Protein AF-A0A9N8LXA1-F1 (afdb_monomer_lite)

Radius of gyration: 30.01 Å; chains: 1; bounding box: 49×20×101 Å

Organism: NCBI:txid157183

pLDDT: mean 71.83, std 17.58, range [32.91, 92.0]

Foldseek 3Di:
DDDDDDDDDDDDDDPDDDPPPPPPPPPCPVLPQDADDLVQLAADQPDPVCVVVSVVSLVVQVVVDDDPNSVVNSVVSVQVRYDHPRNVVD

Structure (mmCIF, N/CA/C/O backbone):
data_AF-A0A9N8LXA1-F1
#
_entry.id   AF-A0A9N8LXA1-F1
#
loop_
_atom_site.group_PDB
_atom_site.id
_atom_site.type_symbol
_atom_site.label_atom_id
_atom_site.label_alt_id
_atom_site.label_comp_id
_atom_site.label_asym_id
_atom_site.label_entity_id
_atom_site.label_seq_id
_atom_site.pdbx_PDB_ins_code
_atom_site.Cartn_x
_atom_site.Cartn_y
_atom_site.Cartn_z
_atom_site.occupancy
_atom_site.B_iso_or_equiv
_atom_site.auth_seq_id
_ato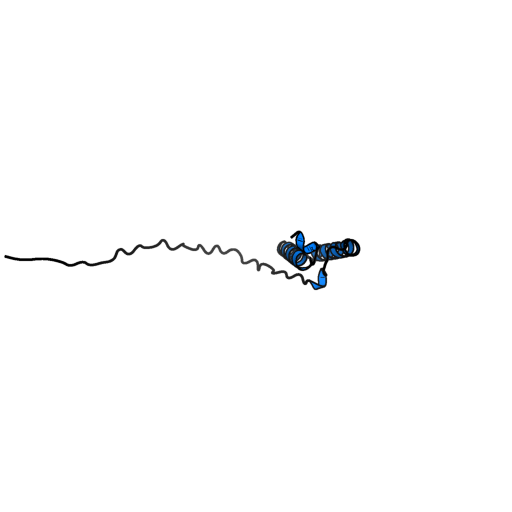m_site.auth_comp_id
_atom_site.auth_asym_id
_atom_site.auth_atom_id
_atom_site.pdbx_PDB_model_num
ATOM 1 N N . MET A 1 1 ? -31.967 -16.871 -84.313 1.00 45.66 1 MET A N 1
ATOM 2 C CA . MET A 1 1 ? -30.784 -17.642 -83.872 1.00 45.66 1 MET A CA 1
ATOM 3 C C . MET A 1 1 ? -30.115 -16.794 -82.785 1.00 45.66 1 MET A C 1
ATOM 5 O O . MET A 1 1 ? -29.632 -15.730 -83.125 1.00 45.66 1 MET A O 1
ATOM 9 N N . VAL A 1 2 ? -30.459 -16.936 -81.491 1.00 35.91 2 VAL A N 1
ATOM 10 C CA . VAL A 1 2 ? -29.977 -17.953 -80.510 1.00 35.91 2 VAL A CA 1
ATOM 11 C C . VAL A 1 2 ? -28.442 -17.858 -80.362 1.00 35.91 2 VAL A C 1
ATOM 13 O O . VAL A 1 2 ? -27.799 -17.981 -81.391 1.00 35.91 2 VAL 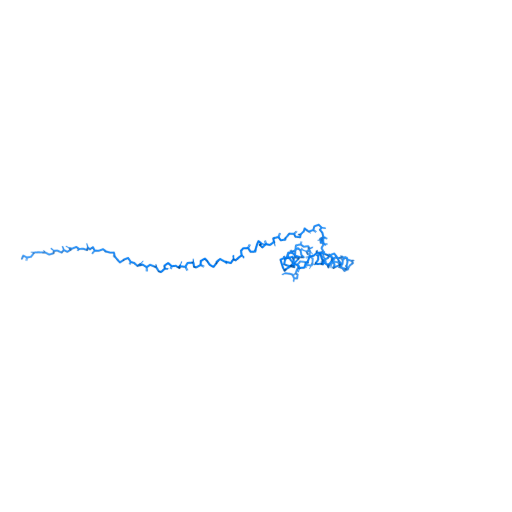A O 1
ATOM 16 N N . MET A 1 3 ? -27.747 -17.685 -79.219 1.00 32.91 3 MET A N 1
ATOM 17 C CA . MET A 1 3 ? -27.985 -17.514 -77.762 1.00 32.91 3 MET A CA 1
ATOM 18 C C . MET A 1 3 ? -26.610 -17.172 -77.079 1.00 32.91 3 MET A C 1
ATOM 20 O O . MET A 1 3 ? -25.605 -17.629 -77.600 1.00 32.91 3 MET A O 1
ATOM 24 N N . ARG A 1 4 ? -26.605 -16.411 -75.950 1.00 39.16 4 ARG A N 1
ATOM 25 C CA . ARG A 1 4 ? -25.887 -16.545 -74.618 1.00 39.16 4 ARG A CA 1
ATOM 26 C C . ARG A 1 4 ? -24.419 -17.079 -74.522 1.00 39.16 4 ARG A C 1
ATOM 28 O O . ARG A 1 4 ? -24.035 -17.875 -75.352 1.00 39.16 4 ARG A O 1
ATOM 35 N N . VAL A 1 5 ? -23.560 -16.892 -73.494 1.00 43.03 5 VAL A N 1
ATOM 36 C CA . VAL A 1 5 ? -23.339 -16.068 -72.264 1.00 43.03 5 VAL A CA 1
ATOM 37 C C . VAL A 1 5 ? -22.005 -16.568 -71.596 1.00 43.03 5 VAL A C 1
ATOM 39 O O . VAL A 1 5 ? -21.583 -17.675 -71.913 1.00 43.03 5 VAL A O 1
ATOM 42 N N . THR A 1 6 ? -21.431 -15.815 -70.628 1.00 43.81 6 THR A N 1
ATOM 43 C CA . THR A 1 6 ? -20.386 -16.145 -69.588 1.00 43.81 6 THR A CA 1
ATOM 44 C C . THR A 1 6 ? -18.947 -16.472 -70.060 1.00 43.81 6 THR A C 1
ATOM 46 O O . THR A 1 6 ? -18.766 -17.119 -71.077 1.00 43.81 6 THR A O 1
ATOM 49 N N . SER A 1 7 ? -17.863 -16.014 -69.409 1.00 41.31 7 SER A N 1
ATOM 50 C CA . SER A 1 7 ? -17.493 -16.369 -68.026 1.00 41.31 7 SER A CA 1
ATOM 51 C C . SER A 1 7 ? -16.493 -15.428 -67.340 1.00 41.31 7 SER A C 1
ATOM 53 O O . SER A 1 7 ? -15.633 -14.808 -67.955 1.00 41.31 7 SER A O 1
ATOM 55 N N . THR A 1 8 ? -16.654 -15.412 -66.018 1.00 49.00 8 THR A N 1
ATOM 56 C CA . THR A 1 8 ? -15.900 -14.754 -64.946 1.00 49.00 8 THR A CA 1
ATOM 57 C C . THR A 1 8 ? -14.475 -15.305 -64.773 1.00 49.00 8 THR A C 1
ATOM 59 O O . THR A 1 8 ? -14.268 -16.497 -64.985 1.00 49.00 8 THR A O 1
ATOM 62 N N . THR A 1 9 ? -13.530 -14.476 -64.308 1.00 55.34 9 THR A N 1
ATOM 63 C CA . THR A 1 9 ? -12.373 -14.842 -63.452 1.00 55.34 9 THR A CA 1
ATOM 64 C C . THR A 1 9 ? -11.594 -13.558 -63.104 1.00 55.34 9 THR A C 1
ATOM 66 O O . THR A 1 9 ? -11.474 -12.700 -63.969 1.00 55.34 9 THR A O 1
ATOM 69 N N . SER A 1 10 ? -10.992 -13.282 -61.947 1.00 46.81 10 SER A N 1
ATOM 70 C CA . SER A 1 10 ? -11.105 -13.668 -60.533 1.00 46.81 10 SER A CA 1
ATOM 71 C C . SER A 1 10 ? -10.179 -12.693 -59.780 1.00 46.81 10 SER A C 1
ATOM 73 O O . SER A 1 10 ? -9.108 -12.380 -60.287 1.00 46.81 10 SER A O 1
ATOM 75 N N . GLY A 1 11 ? -10.545 -12.289 -58.560 1.00 48.75 11 GLY A N 1
ATOM 76 C CA . GLY A 1 11 ? -9.578 -12.015 -57.486 1.00 48.75 11 GLY A CA 1
ATOM 77 C C . GLY A 1 11 ? -8.879 -10.652 -57.466 1.00 48.75 11 GLY A C 1
ATOM 78 O O . GLY A 1 11 ? -7.790 -10.485 -58.001 1.00 48.75 11 GLY A O 1
ATOM 79 N N . VAL A 1 12 ? -9.459 -9.714 -56.716 1.00 46.66 12 VAL A N 1
ATOM 80 C CA . VAL A 1 12 ? -8.739 -8.588 -56.109 1.00 46.66 12 VAL A CA 1
ATOM 81 C C . VAL A 1 12 ? -7.924 -9.116 -54.921 1.00 46.66 12 VAL A C 1
ATOM 83 O O 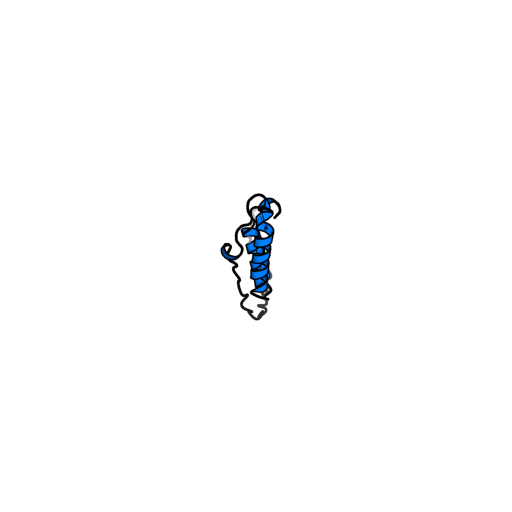. VAL A 1 12 ? -8.496 -9.635 -53.965 1.00 46.66 12 VAL A O 1
ATOM 86 N N . SER A 1 13 ? -6.597 -9.002 -54.972 1.00 48.81 13 SER A N 1
ATOM 87 C CA . SER A 1 13 ? -5.737 -9.200 -53.800 1.00 48.81 13 SER A CA 1
ATOM 88 C C . SER A 1 13 ? -5.439 -7.838 -53.190 1.00 48.81 13 SER A C 1
ATOM 90 O O . SER A 1 13 ? -4.648 -7.060 -53.716 1.00 48.81 13 SER A O 1
ATOM 92 N N . THR A 1 14 ? -6.119 -7.541 -52.089 1.00 45.00 14 THR A N 1
ATOM 93 C CA . THR A 1 14 ? -5.809 -6.425 -51.199 1.00 45.00 14 THR A CA 1
ATOM 94 C C . THR A 1 14 ? -4.501 -6.743 -50.475 1.00 45.00 14 THR A C 1
ATOM 96 O O . THR A 1 14 ? -4.483 -7.536 -49.536 1.00 45.00 14 THR A O 1
ATOM 99 N N . GLU A 1 15 ? -3.394 -6.157 -50.929 1.00 47.59 15 GLU A N 1
ATOM 100 C CA . GLU A 1 15 ? -2.146 -6.117 -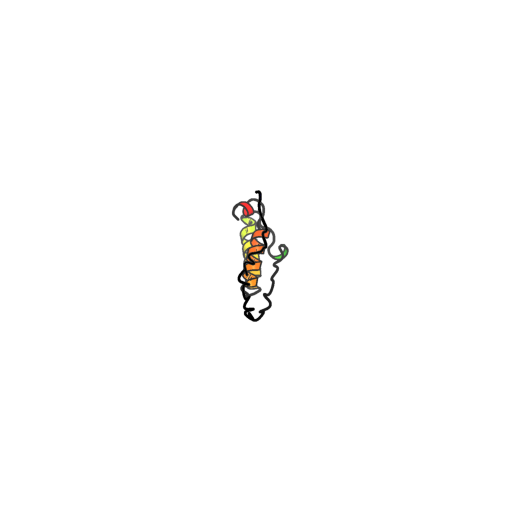50.166 1.00 47.59 15 GLU A CA 1
ATOM 101 C C . GLU A 1 15 ? -2.373 -5.225 -48.936 1.00 47.59 15 GLU A C 1
ATOM 103 O O . GLU A 1 15 ? -2.498 -4.005 -49.026 1.00 47.59 15 GLU A O 1
ATOM 108 N N . SER A 1 16 ? -2.531 -5.868 -47.781 1.00 51.78 16 SER A N 1
ATOM 109 C CA . SER A 1 16 ? -2.608 -5.210 -46.480 1.00 51.78 16 SER A CA 1
ATOM 110 C C . SER A 1 16 ? -1.235 -4.620 -46.133 1.00 51.78 16 SER A C 1
ATOM 112 O O . SER A 1 16 ? -0.235 -5.324 -46.291 1.00 51.78 16 SER A O 1
ATOM 114 N N . PRO A 1 17 ? -1.139 -3.383 -45.612 1.00 50.84 17 PRO A N 1
ATOM 115 C CA . PRO A 1 17 ? 0.133 -2.860 -45.135 1.00 50.84 17 PRO A CA 1
ATOM 116 C C . PRO A 1 17 ? 0.595 -3.687 -43.929 1.00 50.84 17 PRO A C 1
ATOM 118 O O . PRO A 1 17 ? -0.014 -3.649 -42.859 1.00 50.84 17 PRO A O 1
ATOM 121 N N . SER A 1 18 ? 1.672 -4.454 -44.103 1.00 54.56 18 SER A N 1
ATOM 122 C CA . SER A 1 18 ? 2.424 -5.032 -42.988 1.00 54.56 18 SER A CA 1
ATOM 123 C C . SER A 1 18 ? 2.920 -3.895 -42.091 1.00 54.56 18 SER A C 1
ATOM 125 O O . SER A 1 18 ? 3.615 -3.007 -42.592 1.00 54.56 18 SER A O 1
ATOM 127 N N . PRO A 1 19 ? 2.643 -3.894 -40.774 1.00 52.91 19 PRO A N 1
ATOM 128 C CA . PRO A 1 19 ? 3.372 -3.019 -39.879 1.00 52.91 19 PRO A CA 1
ATOM 129 C C . PRO A 1 19 ? 4.818 -3.516 -39.845 1.00 52.91 19 PRO A C 1
ATOM 131 O O . PRO A 1 19 ? 5.118 -4.563 -39.266 1.00 52.91 19 PRO A O 1
ATOM 134 N N . ALA A 1 20 ? 5.724 -2.770 -40.480 1.00 51.03 20 ALA A N 1
ATOM 135 C CA . ALA A 1 20 ? 7.145 -2.872 -40.202 1.00 51.03 20 ALA A CA 1
ATOM 136 C C . ALA A 1 20 ? 7.311 -2.579 -38.709 1.00 51.03 20 ALA A C 1
ATOM 138 O O . ALA A 1 20 ? 7.306 -1.430 -38.268 1.00 51.03 20 ALA A O 1
ATOM 139 N N . THR A 1 21 ? 7.357 -3.644 -37.913 1.00 55.97 21 THR A N 1
ATOM 140 C CA . THR A 1 21 ? 7.661 -3.546 -36.496 1.00 55.97 21 THR A CA 1
ATOM 141 C C . THR A 1 21 ? 9.143 -3.244 -36.462 1.00 55.97 21 THR A C 1
ATOM 143 O O . THR A 1 21 ? 9.974 -4.148 -36.510 1.00 55.97 21 THR A O 1
ATOM 146 N N . SER A 1 22 ? 9.480 -1.956 -36.493 1.00 57.31 22 SER A N 1
ATOM 147 C CA . SER A 1 22 ? 10.798 -1.484 -36.114 1.00 57.31 22 SER A CA 1
ATOM 148 C C . SER A 1 22 ? 11.037 -2.047 -34.725 1.00 57.31 22 SER A C 1
ATOM 150 O O . SER A 1 22 ? 10.484 -1.550 -33.746 1.00 57.31 22 SER A O 1
ATOM 152 N N . ALA A 1 23 ? 11.791 -3.143 -34.649 1.00 57.06 23 ALA A N 1
ATOM 153 C CA . ALA A 1 23 ? 12.346 -3.629 -33.408 1.00 57.06 23 ALA A CA 1
ATOM 154 C C . ALA A 1 23 ? 13.319 -2.542 -32.962 1.00 57.06 23 ALA A C 1
ATOM 156 O O . ALA A 1 23 ? 14.505 -2.557 -33.280 1.00 57.06 23 ALA A O 1
ATOM 157 N N . SER A 1 24 ? 12.783 -1.525 -32.291 1.00 56.03 24 SER A N 1
ATOM 158 C CA . SER A 1 24 ? 13.566 -0.667 -31.437 1.00 56.03 24 SER A CA 1
ATOM 159 C C . SER A 1 24 ? 14.246 -1.621 -30.477 1.00 56.03 24 SER A C 1
ATOM 161 O O . SER A 1 24 ? 13.579 -2.227 -29.634 1.00 56.03 24 SER A O 1
ATOM 163 N N . SER A 1 25 ? 15.553 -1.793 -30.662 1.00 55.44 25 SER A N 1
ATOM 164 C CA . SER A 1 25 ? 16.477 -2.353 -29.690 1.00 55.44 25 SER A CA 1
ATOM 165 C C . SER A 1 25 ? 16.419 -1.471 -28.444 1.00 55.44 25 SER A C 1
ATOM 167 O O . SER A 1 25 ? 17.316 -0.681 -28.164 1.00 55.44 25 SER A O 1
ATOM 169 N N . GLY A 1 26 ? 15.297 -1.536 -27.730 1.00 54.38 26 GLY A N 1
ATOM 170 C CA . GLY A 1 26 ? 15.175 -1.054 -26.380 1.00 54.38 26 GLY A CA 1
ATOM 171 C C . GLY A 1 26 ? 16.102 -1.951 -25.604 1.00 54.38 26 GLY A C 1
ATOM 172 O O . GLY A 1 26 ? 15.814 -3.136 -25.452 1.00 54.38 26 GLY A O 1
ATOM 173 N N . SER A 1 27 ? 17.257 -1.398 -25.239 1.00 50.50 27 SER A N 1
ATOM 174 C CA . SER A 1 27 ? 18.204 -2.006 -24.321 1.00 50.50 27 SER A CA 1
ATOM 175 C C . SER A 1 27 ? 17.390 -2.704 -23.242 1.00 50.50 27 SER A C 1
ATOM 177 O O . SER A 1 27 ? 16.657 -2.042 -22.504 1.00 50.50 27 SER A O 1
ATOM 179 N N . GLY A 1 28 ? 17.396 -4.038 -23.271 1.00 51.62 28 GLY A N 1
ATOM 180 C CA . GLY A 1 28 ? 16.637 -4.871 -22.358 1.00 51.62 28 GLY A CA 1
ATOM 181 C C . GLY A 1 28 ? 17.243 -4.705 -20.981 1.00 51.62 28 GLY A C 1
ATOM 182 O O . GLY A 1 28 ? 17.998 -5.556 -20.525 1.00 51.62 28 GLY A O 1
ATOM 183 N N . ALA A 1 29 ? 16.955 -3.579 -20.331 1.00 59.09 29 ALA A N 1
ATOM 184 C CA . ALA A 1 29 ? 17.069 -3.463 -18.901 1.00 59.09 29 ALA A CA 1
ATOM 185 C C . ALA A 1 29 ? 16.135 -4.546 -18.383 1.00 59.09 29 ALA A C 1
ATOM 187 O O . ALA A 1 29 ? 14.918 -4.396 -18.486 1.00 59.09 29 ALA A O 1
ATOM 188 N N . SER A 1 30 ? 16.701 -5.678 -17.950 1.00 58.53 30 SER A N 1
ATOM 189 C CA . SER A 1 30 ? 15.967 -6.714 -17.232 1.00 58.53 30 SER A CA 1
ATOM 190 C C . SER A 1 30 ? 15.111 -6.000 -16.203 1.00 58.53 30 SER A C 1
ATOM 192 O O . SER A 1 30 ? 15.638 -5.484 -15.217 1.00 58.53 30 SER A O 1
ATOM 194 N N . ALA A 1 31 ? 13.813 -5.884 -16.484 1.00 66.38 31 ALA A N 1
ATOM 195 C CA . ALA A 1 31 ? 12.888 -5.228 -15.591 1.00 66.38 31 ALA A CA 1
ATOM 196 C C . ALA A 1 31 ? 12.890 -6.091 -14.338 1.00 66.38 31 ALA A C 1
ATOM 198 O O . ALA A 1 31 ? 12.387 -7.215 -14.362 1.00 66.38 31 ALA A O 1
ATOM 199 N N . LYS A 1 32 ? 13.564 -5.626 -13.283 1.00 73.12 32 LYS A N 1
ATOM 200 C CA . LYS A 1 32 ? 13.635 -6.353 -12.022 1.00 73.12 32 LYS A CA 1
ATOM 201 C C . LYS A 1 32 ? 12.198 -6.544 -11.549 1.00 73.12 32 LYS A C 1
ATOM 203 O O . LYS A 1 32 ? 11.487 -5.582 -11.261 1.00 73.12 32 LYS A O 1
ATOM 208 N N . VAL A 1 33 ? 11.743 -7.792 -11.563 1.00 79.38 33 VAL A N 1
ATOM 209 C CA . VAL A 1 33 ? 10.405 -8.143 -11.098 1.00 79.38 33 VAL A CA 1
ATOM 210 C C . VAL A 1 33 ? 10.501 -8.331 -9.598 1.00 79.38 33 VAL A C 1
ATOM 212 O O . VAL A 1 33 ? 11.059 -9.312 -9.115 1.00 79.38 33 VAL A O 1
ATOM 215 N N . TYR A 1 34 ? 9.962 -7.369 -8.864 1.00 83.81 34 TYR A N 1
ATOM 216 C CA . TYR A 1 34 ? 9.896 -7.431 -7.416 1.00 83.81 34 TYR A CA 1
ATOM 217 C C . TYR A 1 34 ? 8.592 -8.089 -6.975 1.00 83.81 34 TYR A C 1
ATOM 219 O O . TYR A 1 34 ? 7.519 -7.801 -7.507 1.00 83.81 34 TYR A O 1
ATOM 227 N N . THR A 1 35 ? 8.694 -8.971 -5.986 1.00 82.69 35 THR A N 1
ATOM 228 C CA . THR A 1 35 ? 7.544 -9.579 -5.314 1.00 82.69 35 THR A CA 1
ATOM 229 C C . THR A 1 35 ? 7.696 -9.322 -3.824 1.00 82.69 35 THR A C 1
ATOM 231 O O . THR A 1 35 ? 8.636 -9.817 -3.209 1.00 82.69 35 THR A O 1
ATOM 234 N N . VAL A 1 36 ? 6.790 -8.531 -3.256 1.00 83.31 36 VAL A N 1
ATOM 235 C CA . VAL A 1 36 ? 6.703 -8.310 -1.809 1.00 83.31 36 VAL A CA 1
ATOM 236 C C . VAL A 1 36 ? 5.764 -9.366 -1.249 1.00 83.31 36 VAL A C 1
ATOM 238 O O . VAL A 1 36 ? 4.647 -9.528 -1.750 1.00 83.31 36 VAL A O 1
ATOM 241 N N . LYS A 1 37 ? 6.210 -10.112 -0.241 1.00 82.50 37 LYS A N 1
ATOM 242 C CA . LYS A 1 37 ? 5.373 -11.143 0.357 1.00 82.50 37 LYS A CA 1
ATOM 243 C C . LYS A 1 37 ? 4.424 -10.536 1.381 1.00 82.50 37 LYS A C 1
ATOM 245 O O . LYS A 1 37 ? 4.787 -9.652 2.147 1.00 82.50 37 LYS A O 1
ATOM 250 N N . THR A 1 38 ? 3.208 -11.066 1.440 1.00 73.00 38 THR A N 1
ATOM 251 C CA . THR A 1 38 ? 2.185 -10.605 2.390 1.00 73.00 38 THR A CA 1
ATOM 252 C C . THR A 1 38 ? 2.559 -10.905 3.849 1.00 73.00 38 THR A C 1
ATOM 254 O O . THR A 1 38 ? 2.057 -10.245 4.751 1.00 73.00 38 THR A O 1
ATOM 257 N N . GLU A 1 39 ? 3.462 -11.865 4.092 1.00 78.94 39 GLU A N 1
ATOM 258 C CA . GLU A 1 39 ? 4.012 -12.139 5.429 1.00 78.94 39 GLU A CA 1
ATOM 259 C C . GLU A 1 39 ? 4.840 -10.966 5.984 1.00 78.94 39 GLU A C 1
ATOM 261 O O . GLU A 1 39 ? 4.759 -10.694 7.180 1.00 78.94 39 GLU A O 1
ATOM 266 N N . ASP A 1 40 ? 5.549 -10.222 5.126 1.00 76.19 40 ASP A N 1
ATOM 267 C CA . ASP A 1 40 ? 6.374 -9.077 5.532 1.00 76.19 40 ASP A CA 1
ATOM 268 C C . ASP A 1 40 ? 5.513 -7.860 5.907 1.00 76.19 40 ASP A C 1
ATOM 270 O O . ASP A 1 40 ? 5.754 -7.188 6.913 1.00 76.19 40 ASP A O 1
ATOM 274 N N . THR A 1 41 ? 4.470 -7.576 5.121 1.00 77.50 41 THR A N 1
ATOM 275 C CA . THR A 1 41 ? 3.558 -6.444 5.367 1.00 77.50 41 THR A CA 1
ATOM 276 C C . THR A 1 41 ? 2.551 -6.743 6.484 1.00 77.50 41 THR A C 1
ATOM 278 O O . THR A 1 41 ? 2.095 -5.837 7.185 1.00 77.50 41 THR A O 1
ATOM 281 N N . GLY A 1 42 ? 2.209 -8.019 6.678 1.00 83.06 42 GLY A N 1
ATOM 282 C CA . GLY A 1 42 ? 1.108 -8.458 7.530 1.00 83.06 42 GLY A CA 1
ATOM 283 C C . GLY A 1 42 ? -0.263 -8.243 6.883 1.00 83.06 42 GLY A C 1
ATOM 284 O O . GLY A 1 42 ? -0.386 -7.991 5.687 1.00 83.06 42 GLY A O 1
ATOM 285 N N . THR A 1 43 ? -1.321 -8.361 7.682 1.00 83.62 43 THR A N 1
ATOM 286 C CA . THR A 1 43 ? -2.703 -8.108 7.255 1.00 83.62 43 THR A CA 1
ATOM 287 C C . THR A 1 43 ? -3.291 -6.990 8.102 1.00 83.62 43 THR A C 1
ATOM 289 O O . THR A 1 43 ? -3.134 -7.007 9.322 1.00 83.62 43 THR A O 1
ATOM 292 N N . PHE A 1 44 ? -3.985 -6.047 7.469 1.00 84.88 44 PHE A N 1
ATOM 293 C CA . PHE A 1 44 ? -4.673 -4.952 8.143 1.00 84.88 44 PHE A CA 1
ATOM 294 C C . PHE A 1 44 ? -6.180 -5.050 7.916 1.00 84.88 44 PHE A C 1
ATOM 296 O O . PHE A 1 44 ? -6.656 -5.031 6.783 1.00 84.88 44 PHE A O 1
ATOM 303 N N . ASP A 1 45 ? -6.939 -5.167 9.000 1.00 83.31 45 ASP A N 1
ATOM 304 C CA . ASP A 1 45 ? -8.392 -5.361 8.994 1.00 83.31 45 ASP A CA 1
ATOM 305 C C . ASP A 1 45 ? -9.193 -4.056 9.178 1.00 83.31 45 ASP A C 1
ATOM 307 O O . ASP A 1 45 ? -10.427 -4.052 9.077 1.00 83.31 45 ASP A O 1
ATOM 311 N N . GLY A 1 46 ? -8.498 -2.940 9.419 1.00 80.69 46 GLY A N 1
ATOM 312 C CA . GLY A 1 46 ? -9.097 -1.631 9.683 1.00 80.69 46 GLY A CA 1
ATOM 313 C C . GLY A 1 46 ? -9.177 -1.264 11.164 1.00 80.69 46 GLY A C 1
ATOM 314 O O . GLY A 1 46 ? -9.837 -0.280 11.494 1.00 80.69 46 GLY A O 1
ATOM 315 N N . THR A 1 47 ? -8.559 -2.037 12.062 1.00 84.44 47 THR A N 1
ATOM 316 C CA . THR A 1 47 ? -8.495 -1.699 13.492 1.00 84.44 47 THR A CA 1
ATOM 317 C C . THR A 1 47 ? -7.470 -0.589 13.756 1.00 84.44 47 THR A C 1
ATOM 319 O O . THR A 1 47 ? -6.323 -0.702 13.326 1.00 84.44 47 THR A O 1
ATOM 322 N N . PRO A 1 48 ? -7.830 0.494 14.469 1.00 83.56 48 PRO A N 1
ATOM 323 C CA . PRO A 1 48 ? -6.900 1.598 14.721 1.00 83.56 48 PRO A CA 1
ATOM 324 C C . PRO A 1 48 ? -5.692 1.172 15.570 1.00 83.56 48 PRO A C 1
ATOM 326 O O . PRO A 1 48 ? -4.608 1.715 15.399 1.00 83.56 48 PRO A O 1
ATOM 329 N N . GLU A 1 49 ? -5.853 0.160 16.425 1.00 86.50 49 GLU A N 1
ATOM 330 C CA . GLU A 1 49 ? -4.799 -0.380 17.296 1.00 86.50 49 GLU A CA 1
ATOM 331 C C . GLU A 1 49 ? -3.614 -0.961 16.513 1.00 86.50 49 GLU A C 1
ATOM 333 O O . GLU A 1 49 ? -2.468 -0.847 16.939 1.00 86.50 49 GLU A O 1
ATOM 338 N N . ASN A 1 50 ? -3.875 -1.554 15.344 1.00 84.69 50 ASN A N 1
ATOM 339 C CA . ASN A 1 50 ? -2.847 -2.186 14.516 1.00 84.69 50 ASN A CA 1
ATOM 340 C C . ASN A 1 50 ? -2.362 -1.283 13.373 1.00 84.69 50 ASN A C 1
ATOM 342 O O . ASN A 1 50 ? -1.465 -1.673 12.622 1.00 84.69 50 ASN A O 1
ATOM 346 N N . LEU A 1 51 ? -2.938 -0.083 13.229 1.00 86.88 51 LEU A N 1
ATOM 347 C CA . LEU A 1 51 ? -2.650 0.824 12.120 1.00 86.88 51 LEU A CA 1
ATOM 348 C C . LEU A 1 51 ? -1.206 1.324 12.159 1.00 86.88 51 LEU A C 1
ATOM 350 O O . LEU A 1 51 ? -0.513 1.258 11.147 1.00 86.88 51 LEU A O 1
ATOM 354 N N . GLU A 1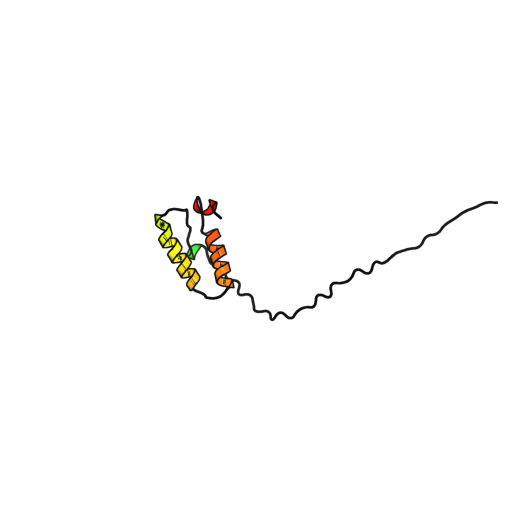 52 ? -0.738 1.797 13.315 1.00 90.25 52 GLU A N 1
ATOM 355 C CA . GLU A 1 52 ? 0.624 2.332 13.442 1.00 90.25 52 GLU A CA 1
ATOM 356 C C . GLU A 1 52 ? 1.676 1.260 13.151 1.00 90.25 52 GLU A C 1
ATOM 358 O O . GLU A 1 52 ? 2.630 1.499 12.409 1.00 90.25 52 GLU A O 1
ATOM 363 N N . LEU A 1 53 ? 1.460 0.045 13.662 1.00 89.94 53 LEU A N 1
ATOM 364 C CA . LEU A 1 53 ? 2.340 -1.091 13.410 1.00 89.94 53 LEU A CA 1
ATOM 365 C C . LEU A 1 53 ? 2.341 -1.489 11.927 1.00 89.94 53 LEU A C 1
ATOM 367 O O . LEU A 1 53 ? 3.399 -1.782 11.366 1.00 89.94 53 LEU A O 1
ATOM 371 N N . PHE A 1 54 ? 1.173 -1.483 11.281 1.00 88.75 54 PHE A N 1
ATOM 372 C CA . PHE A 1 54 ? 1.050 -1.758 9.851 1.00 88.75 54 PHE A CA 1
ATOM 373 C C . PHE A 1 54 ? 1.789 -0.710 9.009 1.00 88.75 54 PHE A C 1
ATOM 375 O O . PHE A 1 54 ? 2.593 -1.071 8.148 1.00 88.75 54 PHE A O 1
ATOM 382 N N . LEU A 1 55 ? 1.597 0.581 9.294 1.00 89.94 55 LEU A N 1
ATOM 383 C CA . LEU A 1 55 ? 2.286 1.666 8.593 1.00 89.94 55 LEU A CA 1
ATOM 384 C C . LEU A 1 55 ? 3.805 1.601 8.785 1.00 89.94 55 LEU A C 1
ATOM 386 O O . LEU A 1 55 ? 4.544 1.776 7.816 1.00 89.94 55 LEU A O 1
ATOM 390 N N . ALA A 1 56 ? 4.274 1.293 9.997 1.00 92.00 56 ALA A N 1
ATOM 391 C CA . ALA A 1 56 ? 5.698 1.126 10.273 1.00 92.00 56 ALA A CA 1
ATOM 392 C C . ALA A 1 56 ? 6.316 -0.004 9.430 1.00 92.00 56 ALA A C 1
ATOM 394 O O . ALA A 1 56 ? 7.388 0.175 8.850 1.00 92.00 56 ALA A O 1
ATOM 395 N N . ARG A 1 57 ? 5.621 -1.143 9.290 1.00 90.62 57 ARG A N 1
ATOM 396 C CA . ARG A 1 57 ? 6.065 -2.255 8.429 1.00 90.62 57 ARG A CA 1
ATOM 397 C C . ARG A 1 57 ? 6.086 -1.864 6.956 1.00 90.62 57 ARG A C 1
ATOM 399 O O . ARG A 1 57 ? 7.083 -2.104 6.282 1.00 90.62 57 ARG A O 1
ATOM 406 N N . VAL A 1 58 ? 5.031 -1.211 6.466 1.00 90.62 58 VAL A N 1
ATOM 407 C CA . VAL A 1 58 ? 4.962 -0.727 5.077 1.00 90.62 58 VAL A CA 1
ATOM 408 C C . VAL A 1 58 ? 6.107 0.240 4.775 1.00 90.62 58 VAL A C 1
ATOM 410 O O . VAL A 1 58 ? 6.745 0.125 3.729 1.00 90.62 58 VAL A O 1
ATOM 413 N N . GLN A 1 59 ? 6.410 1.166 5.689 1.00 91.56 59 GLN A N 1
ATOM 414 C CA . GLN A 1 59 ? 7.538 2.084 5.535 1.00 91.56 59 GLN A CA 1
ATOM 415 C C . GLN A 1 59 ? 8.875 1.343 5.528 1.00 91.56 59 GLN A C 1
ATOM 417 O O . GLN A 1 59 ? 9.694 1.601 4.649 1.00 91.56 59 GLN A O 1
ATOM 422 N N . ALA A 1 60 ? 9.084 0.398 6.448 1.00 91.38 60 ALA A N 1
ATOM 423 C CA . ALA A 1 60 ? 10.305 -0.403 6.491 1.00 91.38 60 ALA A CA 1
ATOM 424 C C . ALA A 1 60 ? 10.534 -1.172 5.178 1.00 91.38 60 ALA A C 1
ATOM 426 O O . ALA A 1 60 ? 11.636 -1.139 4.634 1.00 91.38 60 ALA A O 1
ATOM 427 N N . ILE A 1 61 ? 9.483 -1.786 4.624 1.00 90.44 61 ILE A N 1
ATOM 428 C CA . ILE A 1 61 ? 9.536 -2.466 3.323 1.00 90.44 61 ILE A CA 1
ATOM 429 C C . ILE A 1 61 ? 9.842 -1.454 2.219 1.00 90.44 61 ILE A C 1
ATOM 431 O O . ILE A 1 61 ? 10.759 -1.661 1.431 1.00 90.44 61 ILE A O 1
ATOM 435 N N . ARG A 1 62 ? 9.136 -0.320 2.171 1.00 89.25 62 ARG A N 1
ATOM 436 C CA . ARG A 1 62 ? 9.381 0.718 1.162 1.00 89.25 62 ARG A CA 1
ATOM 437 C C . ARG A 1 62 ? 10.833 1.206 1.168 1.00 89.25 62 ARG A C 1
ATOM 439 O O . ARG A 1 62 ? 11.384 1.407 0.096 1.00 89.25 62 ARG A O 1
ATOM 446 N N . PHE A 1 63 ? 11.456 1.366 2.334 1.00 90.88 63 PHE A N 1
ATOM 447 C CA . PHE A 1 63 ? 12.846 1.824 2.452 1.00 90.88 63 PHE A CA 1
ATOM 448 C C . PHE A 1 63 ? 13.903 0.738 2.208 1.00 90.88 63 PHE A C 1
ATOM 450 O O . PHE A 1 63 ? 15.086 1.067 2.136 1.00 90.88 63 PHE A O 1
ATOM 457 N N . ALA A 1 64 ? 13.511 -0.530 2.056 1.00 89.00 64 ALA A N 1
ATOM 458 C CA . ALA A 1 64 ? 14.449 -1.618 1.792 1.00 89.00 64 ALA A CA 1
ATOM 459 C C . ALA A 1 64 ? 15.116 -1.522 0.406 1.00 89.00 64 ALA A C 1
ATOM 461 O O . ALA A 1 64 ? 16.200 -2.068 0.214 1.00 89.00 64 ALA A O 1
ATOM 462 N N . GLU A 1 65 ? 14.484 -0.842 -0.557 1.00 89.31 65 GLU A N 1
ATOM 463 C CA . GLU A 1 65 ? 14.980 -0.703 -1.928 1.00 89.31 65 GLU A CA 1
ATOM 464 C C . GLU A 1 65 ? 14.496 0.621 -2.550 1.00 89.31 65 GLU A C 1
ATOM 466 O O . GLU A 1 65 ? 13.419 1.121 -2.229 1.00 89.31 65 GLU A O 1
ATOM 471 N N . THR A 1 66 ? 15.298 1.208 -3.441 1.00 87.19 66 THR A N 1
ATOM 472 C CA . THR A 1 66 ? 15.038 2.538 -4.044 1.00 87.19 66 THR A CA 1
ATOM 473 C C . THR A 1 66 ? 14.581 2.478 -5.504 1.00 87.19 66 THR A C 1
ATOM 475 O O . THR A 1 66 ? 14.377 3.509 -6.146 1.00 87.19 66 THR A O 1
ATOM 478 N N . ASP A 1 67 ? 14.397 1.271 -6.034 1.00 88.38 67 ASP A N 1
ATOM 479 C CA . ASP A 1 67 ? 13.991 1.031 -7.415 1.00 88.38 67 ASP A CA 1
ATOM 480 C C . ASP A 1 67 ? 12.507 1.373 -7.669 1.00 88.38 67 ASP A C 1
ATOM 482 O O . ASP A 1 67 ? 11.624 1.120 -6.850 1.00 88.38 67 ASP A O 1
ATOM 486 N N . ALA A 1 68 ? 12.191 1.906 -8.852 1.00 83.88 68 ALA A N 1
ATOM 487 C CA . ALA A 1 68 ? 10.812 2.252 -9.215 1.00 83.88 68 ALA A CA 1
ATOM 488 C C . ALA A 1 68 ? 9.889 1.019 -9.359 1.00 83.88 68 ALA A C 1
ATOM 490 O O . ALA A 1 68 ? 8.674 1.105 -9.154 1.00 83.88 68 ALA A O 1
ATOM 491 N N . GLY A 1 69 ? 10.448 -0.138 -9.719 1.00 86.00 69 GLY A N 1
ATOM 492 C CA . GLY A 1 69 ? 9.761 -1.426 -9.737 1.00 86.00 69 GLY A CA 1
ATOM 493 C C . GLY A 1 69 ? 9.444 -1.944 -8.335 1.00 86.00 69 GLY A C 1
ATOM 494 O O . GLY A 1 69 ? 8.418 -2.608 -8.163 1.00 86.00 69 GLY A O 1
ATOM 495 N N . TRP A 1 70 ? 10.262 -1.590 -7.338 1.00 88.69 70 TRP A N 1
ATOM 496 C CA . TRP A 1 70 ? 10.011 -1.908 -5.934 1.00 88.69 70 TRP A CA 1
ATOM 497 C C . TRP A 1 70 ? 8.786 -1.170 -5.404 1.00 88.69 70 TRP A C 1
ATOM 499 O O . TRP A 1 70 ? 7.877 -1.811 -4.883 1.00 88.69 70 TRP A O 1
ATOM 509 N N . ASP A 1 71 ? 8.690 0.142 -5.631 1.00 88.50 71 ASP A N 1
ATOM 510 C CA . ASP A 1 71 ? 7.543 0.943 -5.174 1.00 88.50 71 ASP A CA 1
ATOM 511 C C . ASP A 1 71 ? 6.216 0.395 -5.745 1.00 88.50 71 ASP A C 1
ATOM 513 O O . ASP A 1 71 ? 5.249 0.171 -5.014 1.00 88.50 71 ASP A O 1
ATOM 517 N N . ARG A 1 72 ? 6.203 -0.007 -7.029 1.00 88.00 72 ARG A N 1
ATOM 518 C CA . ARG A 1 72 ? 5.046 -0.695 -7.636 1.00 88.00 72 ARG A CA 1
ATOM 519 C C . ARG A 1 72 ? 4.729 -2.050 -7.002 1.00 88.00 72 ARG A C 1
ATOM 521 O O . ARG A 1 72 ? 3.559 -2.436 -6.984 1.00 88.00 72 ARG A O 1
ATOM 528 N N . ALA A 1 73 ? 5.728 -2.806 -6.558 1.00 88.75 73 ALA A N 1
ATOM 529 C CA . ALA A 1 73 ? 5.509 -4.084 -5.884 1.00 88.75 73 ALA A CA 1
ATOM 530 C C . ALA A 1 73 ? 4.955 -3.879 -4.468 1.00 88.75 73 ALA A C 1
ATOM 532 O O . ALA A 1 73 ? 4.023 -4.582 -4.079 1.00 88.75 73 ALA A O 1
ATOM 533 N N . VAL A 1 74 ? 5.450 -2.869 -3.746 1.00 89.38 74 VAL A N 1
ATOM 534 C CA . VAL A 1 74 ? 4.931 -2.465 -2.432 1.00 89.38 74 VAL A CA 1
ATOM 535 C C . VAL A 1 74 ? 3.468 -2.043 -2.540 1.00 89.38 74 VAL A C 1
ATOM 537 O O . VAL A 1 74 ? 2.643 -2.537 -1.776 1.00 89.38 74 VAL A O 1
ATOM 540 N N . LEU A 1 75 ? 3.108 -1.230 -3.539 1.00 88.88 75 LEU A N 1
ATOM 541 C CA . LEU A 1 75 ? 1.714 -0.833 -3.774 1.00 88.88 75 LEU A CA 1
ATOM 542 C C . LEU A 1 75 ? 0.791 -2.040 -3.991 1.00 88.88 75 LEU A C 1
ATOM 544 O O . LEU A 1 75 ? -0.287 -2.098 -3.405 1.00 88.88 75 LEU A O 1
ATOM 548 N N . ARG A 1 76 ? 1.220 -3.035 -4.779 1.00 87.31 76 ARG A N 1
ATOM 549 C CA . ARG A 1 76 ? 0.444 -4.275 -4.969 1.00 87.31 76 ARG A CA 1
ATOM 550 C C . ARG A 1 76 ? 0.354 -5.115 -3.699 1.00 87.31 76 ARG A C 1
ATOM 552 O O . ARG A 1 76 ? -0.650 -5.781 -3.483 1.00 87.31 76 ARG A O 1
ATOM 559 N N . ALA A 1 77 ? 1.384 -5.116 -2.861 1.00 87.94 77 ALA A N 1
ATOM 560 C CA . ALA A 1 77 ? 1.336 -5.845 -1.601 1.00 87.94 77 ALA A CA 1
ATOM 561 C C . ALA A 1 77 ? 0.436 -5.170 -0.564 1.00 87.94 77 ALA A C 1
ATOM 563 O O . ALA A 1 77 ? -0.232 -5.878 0.183 1.00 87.94 77 ALA A O 1
ATOM 564 N N . ILE A 1 78 ? 0.362 -3.835 -0.540 1.00 87.69 78 ILE A N 1
ATOM 565 C CA . ILE A 1 78 ? -0.558 -3.102 0.342 1.00 87.69 78 ILE A CA 1
ATOM 566 C C . ILE A 1 78 ? -2.007 -3.468 0.013 1.00 87.69 78 ILE A C 1
ATOM 568 O O . ILE A 1 78 ? -2.759 -3.804 0.924 1.00 87.69 78 ILE A O 1
ATOM 572 N N . THR A 1 79 ? -2.394 -3.490 -1.266 1.00 83.81 79 THR A N 1
ATOM 573 C CA . THR A 1 79 ? -3.769 -3.860 -1.647 1.00 83.81 79 THR A CA 1
ATOM 574 C C . THR A 1 79 ? -4.123 -5.294 -1.261 1.00 83.81 79 THR A C 1
ATOM 576 O O . THR A 1 79 ? -5.258 -5.561 -0.882 1.00 83.81 79 THR A O 1
ATOM 579 N N . LEU A 1 80 ? -3.151 -6.209 -1.293 1.00 84.38 80 LEU A N 1
ATOM 580 C CA . LEU A 1 80 ? -3.320 -7.592 -0.837 1.00 84.38 80 LEU A CA 1
ATOM 581 C C . LEU A 1 80 ? -3.332 -7.730 0.694 1.00 84.38 80 LEU A C 1
ATOM 583 O O . LEU A 1 80 ? -3.921 -8.674 1.220 1.00 84.38 80 LEU A O 1
ATOM 587 N N . ALA A 1 81 ? -2.669 -6.822 1.408 1.00 85.31 81 ALA A N 1
ATOM 588 C CA . ALA A 1 81 ? -2.602 -6.810 2.867 1.00 85.31 81 ALA A CA 1
ATOM 589 C C . ALA A 1 81 ? -3.874 -6.239 3.515 1.00 85.31 81 ALA A C 1
ATOM 591 O O . ALA A 1 81 ? -4.167 -6.548 4.672 1.00 85.31 81 ALA A O 1
ATOM 592 N N . LEU A 1 82 ? -4.640 -5.424 2.788 1.00 85.19 82 LEU A N 1
ATOM 593 C CA . LEU A 1 82 ? -5.906 -4.867 3.254 1.00 85.19 82 LEU A CA 1
ATOM 594 C C . LEU A 1 82 ? -7.009 -5.932 3.229 1.00 85.19 82 LEU A C 1
ATOM 596 O O . LEU A 1 82 ? -7.293 -6.555 2.208 1.00 85.19 82 LEU A O 1
ATOM 600 N N . ARG A 1 83 ? -7.666 -6.133 4.371 1.00 79.88 83 ARG A N 1
ATOM 601 C CA . ARG A 1 83 ? -8.775 -7.078 4.543 1.00 79.88 83 ARG A CA 1
ATOM 602 C C . ARG A 1 83 ? -9.960 -6.428 5.247 1.00 79.88 83 ARG A C 1
ATOM 604 O O . ARG A 1 83 ? -9.852 -5.376 5.870 1.00 79.88 83 ARG A O 1
ATOM 611 N N . GLY A 1 84 ? -11.115 -7.087 5.165 1.00 72.81 84 GLY A N 1
ATOM 612 C CA . GLY A 1 84 ? -12.310 -6.685 5.908 1.00 72.81 84 GLY A CA 1
ATOM 613 C C . GLY A 1 84 ? -12.746 -5.260 5.569 1.00 72.81 84 GLY A C 1
ATOM 614 O O . GLY A 1 84 ? -12.872 -4.915 4.396 1.00 72.81 84 GLY A O 1
ATOM 615 N N . ARG A 1 85 ? -12.955 -4.419 6.590 1.00 63.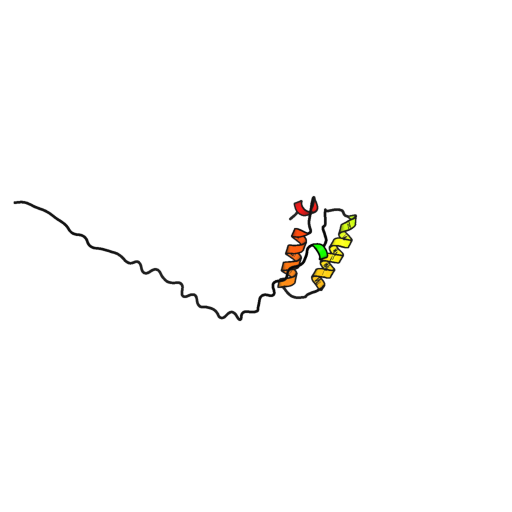62 85 ARG A N 1
ATOM 616 C CA . ARG A 1 85 ? -13.396 -3.025 6.401 1.00 63.62 85 ARG A CA 1
ATOM 617 C C . ARG A 1 85 ? -12.359 -2.163 5.683 1.00 63.62 85 ARG A C 1
ATOM 619 O O . ARG A 1 85 ? -12.740 -1.212 5.008 1.00 63.62 85 ARG A O 1
ATOM 626 N N . ALA A 1 86 ? -11.077 -2.505 5.794 1.00 69.44 86 ALA A N 1
ATOM 627 C CA . ALA A 1 86 ? -10.003 -1.775 5.131 1.00 69.44 86 ALA A CA 1
ATOM 628 C C . ALA A 1 86 ? -9.956 -2.031 3.613 1.00 69.44 86 ALA A C 1
ATOM 630 O O . ALA A 1 86 ? -9.509 -1.169 2.865 1.00 69.44 86 ALA A O 1
ATOM 631 N N . ALA A 1 87 ? -10.473 -3.173 3.147 1.00 68.69 87 ALA A N 1
ATOM 632 C CA . ALA A 1 87 ? -10.547 -3.499 1.720 1.00 68.69 87 ALA A CA 1
ATOM 633 C C . ALA A 1 87 ? -11.693 -2.777 0.984 1.00 68.69 87 ALA A C 1
ATOM 635 O O . ALA A 1 87 ? -11.709 -2.757 -0.238 1.00 68.69 87 ALA A O 1
ATOM 636 N N . ILE A 1 88 ? -12.653 -2.186 1.708 1.00 69.44 88 ILE A N 1
ATOM 637 C CA . ILE A 1 88 ? -13.849 -1.544 1.125 1.00 69.44 88 ILE A CA 1
ATOM 638 C C . ILE A 1 88 ? -13.502 -0.225 0.407 1.00 69.44 88 ILE A C 1
ATOM 640 O O . ILE A 1 88 ? -14.273 0.249 -0.421 1.00 69.44 88 ILE A O 1
ATOM 644 N N . TRP A 1 89 ? -12.349 0.369 0.721 1.00 59.81 89 TRP A N 1
ATOM 645 C CA . TRP A 1 89 ? -11.934 1.688 0.231 1.00 59.81 89 TRP A CA 1
ATOM 646 C C . TRP A 1 89 ? -10.974 1.646 -0.966 1.00 59.81 89 TRP A C 1
ATOM 648 O O . TRP A 1 89 ? -10.546 2.707 -1.420 1.00 59.81 89 TRP A O 1
ATOM 658 N N . HIS A 1 90 ? -10.616 0.452 -1.443 1.00 52.97 90 HIS A N 1
ATOM 659 C CA . HIS A 1 90 ? -9.660 0.241 -2.531 1.00 52.97 90 HIS A CA 1
ATOM 660 C C . HIS A 1 90 ? -10.349 -0.163 -3.832 1.00 52.97 90 HIS A C 1
ATOM 662 O O . HIS A 1 90 ? -9.836 0.261 -4.893 1.00 52.97 90 HIS A O 1
#

Secondary structure (DSSP, 8-state):
-------------------------------------HHHH--B-S-HHHHHHHHHHHHHHHHT---HHHHHHHHHHHHHHB-GGGGGG-

Sequence (90 aa):
MVMRVTSTTSGVSTESPSPATSASSGSGASAKVYTVKTEDTGTFDGTPENLELFLARVQAIRFAETDAGWDRAVLRAITLALRGRAAIWH